Protein AF-A0A7Z9VJT9-F1 (afdb_monomer)

Solvent-accessible surface area (backbone atoms only — not comparable to full-atom values): 4388 Å² total; per-residue (Å²): 130,84,86,87,77,86,77,94,67,92,79,68,84,74,60,65,68,91,82,83,64,54,64,79,80,42,72,44,54,69,54,31,63,72,43,26,76,80,69,72,46,98,58,70,74,58,52,70,58,46,48,54,52,48,54,51,50,51,53,50,39,50,76,68,66,32,77

Sequence (67 aa):
MSNRFGCQNMVDPIIRVLIKHPKDAYQNQTKVNEQSHQLHYFGIPDYEKALSDYEKLVGFLESSGVE

Radius of gyration: 15.64 Å; Cα contacts (8 Å, |Δi|>4): 39; chains: 1; bounding box: 32×27×41 Å

Mean predicted aligned error: 3.89 Å

Structure (mmCIF, N/CA/C/O backbone):
data_AF-A0A7Z9VJT9-F1
#
_entry.id   AF-A0A7Z9VJT9-F1
#
loop_
_atom_site.group_PDB
_atom_site.id
_atom_site.type_symbol
_atom_site.label_atom_id
_atom_site.label_alt_id
_atom_site.label_comp_id
_atom_site.label_asym_id
_atom_site.label_entity_id
_atom_site.label_seq_id
_atom_site.pdbx_PDB_ins_code
_atom_site.Cartn_x
_atom_site.Cartn_y
_atom_site.Cartn_z
_atom_site.occupancy
_atom_site.B_iso_or_equiv
_atom_site.auth_seq_id
_atom_site.auth_comp_id
_atom_site.auth_asym_id
_atom_site.auth_atom_id
_atom_site.pdbx_PDB_model_num
ATOM 1 N N . MET A 1 1 ? 5.304 -17.982 -21.775 1.00 50.28 1 MET A N 1
ATOM 2 C CA . MET A 1 1 ? 6.244 -17.120 -21.026 1.00 50.28 1 MET A CA 1
ATOM 3 C C . MET A 1 1 ? 6.852 -17.957 -19.916 1.00 50.28 1 MET A C 1
ATOM 5 O O . MET A 1 1 ? 6.090 -18.528 -19.149 1.00 50.28 1 MET A O 1
ATOM 9 N N . SER A 1 2 ? 8.177 -18.113 -19.856 1.00 57.31 2 SER A N 1
ATOM 10 C CA . SER A 1 2 ? 8.805 -18.761 -18.696 1.00 57.31 2 SER A CA 1
ATOM 11 C C . SER A 1 2 ? 8.530 -17.916 -17.456 1.00 57.31 2 SER A C 1
ATOM 13 O O . SER A 1 2 ? 8.814 -16.720 -17.463 1.00 57.31 2 SER A O 1
ATOM 15 N N . ASN A 1 3 ? 7.962 -18.532 -16.424 1.00 65.38 3 ASN A N 1
ATOM 16 C CA . ASN A 1 3 ? 7.669 -17.910 -15.138 1.00 65.38 3 ASN A CA 1
ATOM 17 C C . ASN A 1 3 ? 8.984 -17.497 -14.447 1.00 65.38 3 ASN A C 1
ATOM 19 O O . ASN A 1 3 ? 9.617 -18.301 -13.765 1.00 65.38 3 ASN A O 1
ATOM 23 N N . ARG A 1 4 ? 9.436 -16.256 -14.677 1.00 78.06 4 ARG A N 1
ATOM 24 C CA . ARG A 1 4 ? 10.613 -15.680 -14.014 1.00 78.06 4 ARG A CA 1
ATOM 25 C C . ARG A 1 4 ? 10.195 -15.177 -12.636 1.00 78.06 4 ARG A C 1
ATOM 27 O O . ARG A 1 4 ? 9.778 -14.034 -12.495 1.00 78.06 4 ARG A O 1
ATOM 34 N N . PHE A 1 5 ? 10.292 -16.041 -11.634 1.00 83.62 5 PHE A N 1
ATOM 35 C CA . PHE A 1 5 ? 10.112 -15.659 -10.237 1.00 83.62 5 PHE A CA 1
ATOM 36 C C . PHE A 1 5 ? 11.466 -15.621 -9.533 1.00 83.62 5 PHE A C 1
ATOM 38 O O . PHE A 1 5 ? 12.288 -16.520 -9.710 1.00 83.62 5 PHE A O 1
ATOM 45 N N . GLY A 1 6 ? 11.694 -14.587 -8.730 1.00 89.44 6 GLY A N 1
ATOM 46 C CA . GLY A 1 6 ? 12.892 -14.456 -7.910 1.00 89.44 6 GLY A CA 1
ATOM 47 C C . GLY A 1 6 ? 13.262 -13.001 -7.650 1.00 89.44 6 GLY A C 1
ATOM 48 O O . GLY A 1 6 ? 12.846 -12.105 -8.375 1.00 89.44 6 GLY A O 1
ATOM 49 N N . CYS A 1 7 ? 14.071 -12.794 -6.617 1.00 91.69 7 CYS A N 1
ATOM 50 C CA . CYS A 1 7 ? 14.669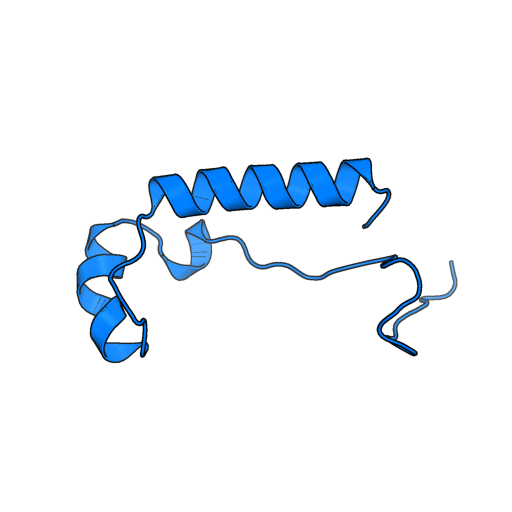 -11.512 -6.262 1.00 91.69 7 CYS A CA 1
ATOM 51 C C . CYS A 1 7 ? 16.172 -11.758 -6.082 1.00 91.69 7 CYS A C 1
ATOM 53 O O . CYS A 1 7 ? 16.612 -12.168 -5.012 1.00 91.69 7 CYS A O 1
ATOM 55 N N . GLN A 1 8 ? 16.937 -11.656 -7.173 1.00 92.06 8 GLN A N 1
ATOM 56 C CA . GLN A 1 8 ? 18.360 -12.037 -7.183 1.00 92.06 8 GLN A CA 1
ATOM 57 C C . GLN A 1 8 ? 19.267 -10.942 -6.605 1.00 92.06 8 GLN A C 1
ATOM 59 O O . GLN A 1 8 ? 20.392 -11.220 -6.200 1.00 92.06 8 GLN A O 1
ATOM 64 N N . ASN A 1 9 ? 18.787 -9.698 -6.574 1.00 93.94 9 ASN A N 1
ATOM 65 C CA . ASN A 1 9 ? 19.445 -8.567 -5.937 1.00 93.94 9 ASN A CA 1
ATOM 66 C C . ASN A 1 9 ? 18.413 -7.475 -5.597 1.00 93.94 9 ASN A C 1
ATOM 68 O O . ASN A 1 9 ? 17.249 -7.573 -5.979 1.00 93.94 9 ASN A O 1
ATOM 72 N N . MET A 1 10 ? 18.862 -6.448 -4.875 1.00 95.06 10 MET A N 1
ATOM 73 C CA . MET A 1 10 ? 18.030 -5.349 -4.365 1.00 95.06 10 MET A CA 1
ATOM 74 C C . MET A 1 10 ? 18.282 -4.009 -5.084 1.00 95.06 10 MET A C 1
ATOM 76 O O . MET A 1 10 ? 17.886 -2.969 -4.563 1.00 95.06 10 MET A O 1
ATOM 80 N N . VAL A 1 11 ? 19.008 -4.005 -6.209 1.00 95.00 11 VAL A N 1
ATOM 81 C CA . VAL A 1 11 ? 19.492 -2.773 -6.872 1.00 95.00 11 VAL A CA 1
ATOM 82 C C . VAL A 1 11 ? 19.053 -2.645 -8.326 1.00 95.00 11 VAL A C 1
ATOM 84 O O . VAL A 1 11 ? 18.912 -1.528 -8.820 1.00 95.00 11 VAL A O 1
ATOM 87 N N . ASP A 1 12 ? 18.819 -3.765 -9.003 1.00 94.62 12 ASP A N 1
ATOM 88 C CA . ASP A 1 12 ? 18.257 -3.778 -10.345 1.00 94.62 12 ASP A CA 1
ATOM 89 C C . ASP A 1 12 ? 16.767 -3.395 -10.310 1.00 94.62 12 ASP A C 1
ATOM 91 O O . ASP A 1 12 ? 16.108 -3.530 -9.271 1.00 94.62 12 ASP A O 1
ATOM 95 N N . PRO A 1 13 ? 16.200 -2.933 -11.441 1.00 94.62 13 PRO A N 1
ATOM 96 C CA . PRO A 1 13 ? 14.790 -2.573 -11.519 1.00 94.62 13 PRO A CA 1
ATOM 97 C C . PRO A 1 13 ? 13.854 -3.703 -11.073 1.00 94.62 13 PRO A C 1
ATOM 99 O O . PRO A 1 13 ? 14.007 -4.863 -11.465 1.00 94.62 13 PRO A O 1
ATOM 102 N N . ILE A 1 14 ? 12.835 -3.341 -10.294 1.00 94.56 14 ILE A N 1
ATOM 103 C CA . ILE A 1 14 ? 11.766 -4.258 -9.894 1.00 94.56 14 ILE A CA 1
ATOM 104 C C . ILE A 1 14 ? 10.912 -4.564 -11.127 1.00 94.56 14 ILE A C 1
ATOM 106 O O . ILE A 1 14 ? 10.462 -3.653 -11.810 1.00 94.56 14 ILE A O 1
ATOM 110 N N . ILE A 1 15 ? 10.684 -5.849 -11.408 1.00 93.88 15 ILE A N 1
ATOM 111 C CA . ILE A 1 15 ? 9.874 -6.288 -12.558 1.00 93.88 15 ILE A CA 1
ATOM 112 C C . ILE A 1 15 ? 8.441 -6.613 -12.131 1.00 93.88 15 ILE A C 1
ATOM 114 O O . ILE A 1 15 ? 7.505 -6.316 -12.862 1.00 93.88 15 ILE A O 1
ATOM 118 N N . ARG A 1 16 ? 8.272 -7.240 -10.961 1.00 94.31 16 ARG A N 1
ATOM 119 C CA . ARG A 1 16 ? 6.968 -7.650 -10.437 1.00 94.31 16 ARG A CA 1
ATOM 120 C C . ARG A 1 16 ? 6.944 -7.577 -8.916 1.00 94.31 16 ARG A C 1
ATOM 122 O O . ARG A 1 16 ? 7.905 -8.015 -8.278 1.00 94.31 16 ARG A O 1
ATOM 129 N N . VAL A 1 17 ? 5.858 -7.080 -8.332 1.00 95.31 17 VAL A N 1
ATOM 130 C CA . VAL A 1 17 ? 5.705 -6.922 -6.881 1.00 95.31 17 VAL A CA 1
ATOM 131 C C . VAL A 1 17 ? 4.337 -7.400 -6.396 1.00 95.31 17 VAL A C 1
ATOM 133 O O . VAL A 1 17 ? 3.327 -7.283 -7.075 1.00 95.31 17 VAL A O 1
ATOM 136 N N . LEU A 1 18 ? 4.298 -7.956 -5.184 1.00 95.50 18 LEU A N 1
ATOM 137 C CA . LEU A 1 18 ? 3.051 -8.294 -4.503 1.00 95.50 18 LEU A CA 1
ATOM 138 C C . LEU A 1 18 ? 2.782 -7.271 -3.399 1.00 95.50 18 LEU A C 1
ATOM 140 O O . LEU A 1 18 ? 3.568 -7.158 -2.458 1.00 95.50 18 LEU A O 1
ATOM 144 N N . ILE A 1 19 ? 1.654 -6.568 -3.486 1.00 96.06 19 ILE A N 1
ATOM 145 C CA . ILE A 1 19 ? 1.244 -5.546 -2.515 1.00 96.06 19 ILE A CA 1
ATOM 146 C C . ILE A 1 19 ? -0.167 -5.865 -2.022 1.00 96.06 19 ILE A C 1
ATOM 148 O O . ILE A 1 19 ? -1.011 -6.336 -2.781 1.00 96.06 19 ILE A O 1
ATOM 152 N N . LYS A 1 20 ? -0.426 -5.625 -0.734 1.00 96.88 20 LYS A N 1
ATOM 153 C CA . LYS A 1 20 ? -1.756 -5.772 -0.128 1.00 96.88 20 LYS A CA 1
ATOM 154 C C . LYS A 1 20 ? -2.442 -4.418 -0.017 1.00 96.88 20 LYS A C 1
ATOM 156 O O . LYS A 1 20 ? -1.808 -3.437 0.362 1.00 96.88 20 LYS A O 1
ATOM 161 N N . HIS A 1 21 ? -3.740 -4.391 -0.291 1.00 97.56 21 HIS A N 1
ATOM 162 C CA . HIS A 1 21 ? -4.533 -3.175 -0.223 1.00 97.56 21 HIS A CA 1
ATOM 163 C C . HIS A 1 21 ? -4.941 -2.858 1.237 1.00 97.56 21 HIS A C 1
ATOM 165 O O . HIS A 1 21 ? -5.442 -3.748 1.934 1.00 97.56 21 HIS A O 1
ATOM 171 N N . PRO A 1 22 ? -4.798 -1.609 1.733 1.00 97.12 22 PRO A N 1
ATOM 172 C CA . PRO A 1 22 ? -5.133 -1.252 3.118 1.00 97.12 22 PRO A CA 1
ATOM 173 C C . PRO A 1 22 ? -6.592 -1.524 3.495 1.00 97.12 22 PRO A C 1
ATOM 175 O O . PRO A 1 22 ? -6.866 -1.917 4.623 1.00 97.12 22 PRO A O 1
ATOM 178 N N . LYS A 1 23 ? -7.526 -1.376 2.548 1.00 97.00 23 LYS A N 1
ATOM 179 C CA . LYS A 1 23 ? -8.950 -1.736 2.708 1.00 97.00 23 LYS A CA 1
ATOM 180 C C . LYS A 1 23 ? -9.171 -3.120 3.329 1.00 97.00 23 LYS A C 1
ATOM 182 O O . LYS A 1 23 ? -10.050 -3.255 4.17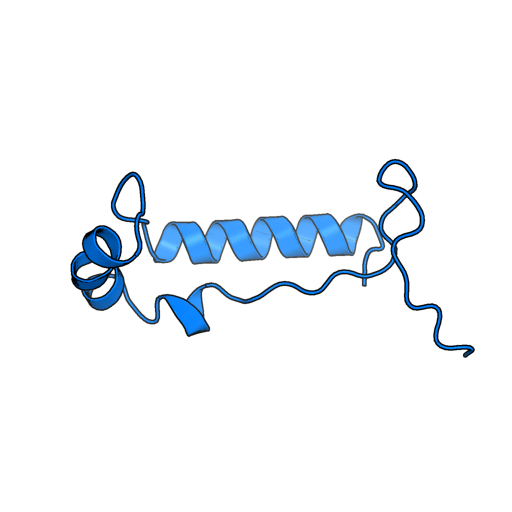4 1.00 97.00 23 LYS A O 1
ATOM 187 N N . ASP A 1 24 ? -8.374 -4.121 2.958 1.00 96.69 24 ASP A N 1
ATOM 188 C CA . ASP A 1 24 ? -8.567 -5.491 3.447 1.00 96.69 24 ASP A CA 1
ATOM 189 C C . ASP A 1 24 ? -8.112 -5.646 4.905 1.00 96.69 24 ASP A C 1
ATOM 191 O O . ASP A 1 24 ? -8.760 -6.330 5.704 1.00 96.69 24 ASP A O 1
ATOM 195 N N . ALA A 1 25 ? -7.013 -4.976 5.267 1.00 93.62 25 ALA A N 1
ATOM 196 C CA . ALA A 1 25 ? -6.447 -5.011 6.612 1.00 93.62 25 ALA A CA 1
ATOM 197 C C . ALA A 1 25 ? -7.216 -4.105 7.587 1.00 93.62 25 ALA A C 1
ATOM 199 O O . ALA A 1 25 ? -7.599 -4.536 8.674 1.00 93.62 25 ALA A O 1
ATOM 200 N N . TYR A 1 26 ? -7.447 -2.853 7.191 1.00 96.75 26 TYR A N 1
ATOM 201 C CA . TYR A 1 26 ? -7.969 -1.791 8.048 1.00 96.75 26 TYR A CA 1
ATOM 202 C C . TYR A 1 26 ? -9.491 -1.754 8.081 1.00 96.75 26 TYR A C 1
ATOM 204 O O . TYR A 1 26 ? -10.058 -1.596 9.156 1.00 96.75 26 TYR A O 1
ATOM 212 N N . GLN A 1 27 ? -10.154 -1.968 6.939 1.00 96.25 27 GLN A N 1
ATOM 213 C CA . GLN A 1 27 ? -11.615 -1.973 6.752 1.00 96.25 27 GLN A CA 1
ATOM 214 C C . GLN A 1 27 ? -12.315 -0.627 7.017 1.00 96.25 27 GLN A C 1
ATOM 216 O O . GLN A 1 27 ? -13.117 -0.195 6.194 1.00 96.25 27 GLN A O 1
ATOM 221 N N . ASN A 1 28 ? -12.046 0.026 8.149 1.00 98.06 28 ASN A N 1
ATOM 222 C CA . ASN A 1 28 ? -12.521 1.359 8.516 1.00 98.06 28 ASN A CA 1
ATOM 223 C C . ASN A 1 28 ? -11.671 1.948 9.661 1.00 98.06 28 ASN A C 1
ATOM 225 O O . ASN A 1 28 ? -10.937 1.229 10.340 1.00 98.06 28 ASN A O 1
ATOM 229 N N . GLN A 1 29 ? -11.817 3.251 9.922 1.00 98.38 29 GLN A N 1
ATOM 230 C CA . GLN A 1 29 ? -11.054 3.940 10.970 1.00 98.38 29 GLN A CA 1
ATOM 231 C C . GLN A 1 29 ? -11.323 3.397 12.384 1.00 98.38 29 GLN A C 1
ATOM 233 O O . GLN A 1 29 ? -10.402 3.330 13.192 1.00 98.38 29 GLN A O 1
ATOM 238 N N . THR A 1 30 ? -12.553 2.978 12.697 1.00 98.25 30 THR A N 1
ATOM 239 C CA . THR A 1 30 ? -12.896 2.445 14.027 1.00 98.25 30 THR A CA 1
ATOM 240 C C . THR A 1 30 ? -12.070 1.206 14.358 1.00 98.25 30 THR A C 1
ATOM 242 O O . THR A 1 30 ? -11.441 1.147 15.413 1.00 98.25 30 THR A O 1
ATOM 245 N N . LYS A 1 31 ? -11.983 0.254 13.423 1.00 97.81 31 LYS A N 1
ATOM 246 C CA . LYS A 1 31 ? -11.185 -0.963 13.594 1.00 97.81 31 LYS A CA 1
ATOM 247 C C . LYS A 1 31 ? -9.699 -0.649 13.756 1.00 97.81 31 LYS A C 1
ATOM 249 O O . LYS A 1 31 ? -9.029 -1.243 14.598 1.00 97.81 31 LYS A O 1
ATOM 254 N N . VAL A 1 32 ? -9.190 0.313 12.987 1.00 97.69 32 VAL A N 1
ATOM 255 C CA . VAL A 1 32 ? -7.803 0.778 13.105 1.00 97.69 32 VAL A CA 1
ATOM 256 C C . VAL A 1 32 ? -7.543 1.361 14.494 1.00 97.69 32 VAL A C 1
ATOM 258 O O . VAL A 1 32 ? -6.563 0.976 15.131 1.00 97.69 32 VAL A O 1
ATOM 2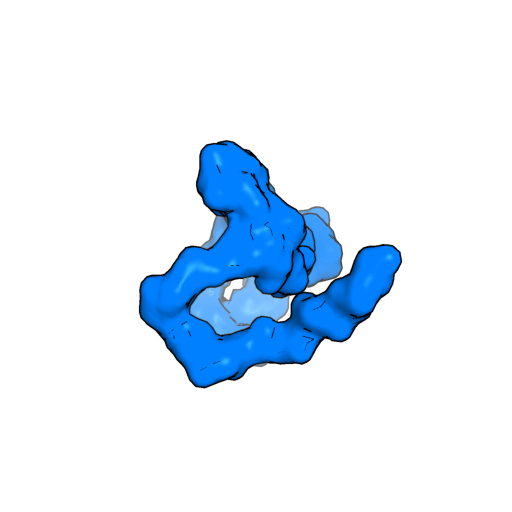61 N N . ASN A 1 33 ? -8.429 2.219 15.005 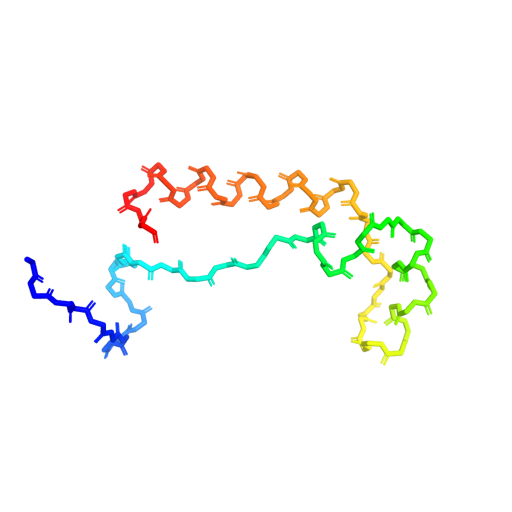1.00 97.75 33 ASN A N 1
ATOM 262 C CA . ASN A 1 33 ? -8.300 2.819 16.337 1.00 97.75 33 ASN A CA 1
ATOM 263 C C . ASN A 1 33 ? -8.221 1.753 17.441 1.00 97.75 33 ASN A C 1
ATOM 265 O O . ASN A 1 33 ? -7.378 1.844 18.330 1.00 97.75 33 ASN A O 1
ATOM 269 N N . GLU A 1 34 ? -9.077 0.732 17.369 1.00 96.94 34 GLU A N 1
ATOM 270 C CA . GLU A 1 34 ? -9.143 -0.342 18.366 1.00 96.94 34 GLU A CA 1
ATOM 271 C C . GLU A 1 34 ? -7.913 -1.261 18.325 1.00 96.94 34 GLU A C 1
ATOM 273 O O . GLU A 1 34 ? -7.402 -1.674 19.367 1.00 96.94 34 GLU A O 1
ATOM 278 N N . GLN A 1 35 ? -7.424 -1.587 17.126 1.00 96.94 35 GLN A N 1
ATOM 279 C CA . GLN A 1 35 ? -6.414 -2.632 16.940 1.00 96.94 35 GLN A CA 1
ATOM 280 C C . GLN A 1 35 ? -4.973 -2.110 16.920 1.00 96.94 35 GLN A C 1
ATOM 282 O O . GLN A 1 35 ? -4.056 -2.868 17.236 1.00 96.94 35 GLN A O 1
ATOM 287 N N . SER A 1 36 ? -4.741 -0.835 16.590 1.00 96.06 36 SER A N 1
ATOM 288 C CA . SER A 1 36 ? -3.387 -0.291 16.362 1.00 96.06 36 SER A CA 1
ATOM 289 C C . SER A 1 36 ? -2.422 -0.538 17.524 1.00 96.06 36 SER A C 1
ATOM 291 O O . SER A 1 36 ? -1.277 -0.936 17.304 1.00 96.06 36 SER A O 1
ATOM 293 N N . HIS A 1 37 ? -2.892 -0.370 18.763 1.00 92.62 37 HIS A N 1
ATOM 294 C CA . HIS A 1 37 ? -2.082 -0.591 19.964 1.00 92.62 37 HIS A CA 1
ATOM 295 C C . HIS A 1 37 ? -1.681 -2.060 20.160 1.00 92.62 37 HIS A C 1
ATOM 297 O O . HIS A 1 37 ? -0.599 -2.339 20.668 1.00 92.62 37 HIS A O 1
ATOM 303 N N . GLN A 1 38 ? -2.534 -2.998 19.741 1.00 96.38 38 GLN A N 1
ATOM 304 C CA . GLN A 1 38 ? -2.274 -4.439 19.832 1.00 96.38 38 GLN A CA 1
ATOM 305 C C . GLN A 1 38 ? -1.384 -4.933 18.685 1.00 96.38 38 GLN A C 1
ATOM 307 O O . GLN A 1 38 ? -0.685 -5.930 18.829 1.00 96.38 38 GLN A O 1
ATOM 312 N N . LEU A 1 39 ? -1.399 -4.225 17.553 1.00 95.88 39 LEU A N 1
ATOM 313 C CA . LEU A 1 39 ? -0.656 -4.558 16.337 1.00 95.88 39 LEU A CA 1
ATOM 314 C C . LEU A 1 39 ? 0.717 -3.867 16.250 1.00 95.88 39 LEU A C 1
ATOM 316 O O . LEU A 1 39 ? 1.330 -3.854 15.187 1.00 95.88 39 LEU A O 1
ATOM 320 N N . HIS A 1 40 ? 1.209 -3.311 17.362 1.00 93.88 40 HIS A N 1
ATOM 321 C CA . HIS A 1 40 ? 2.534 -2.689 17.472 1.00 93.88 40 HIS A CA 1
ATOM 322 C C . HIS A 1 40 ? 2.781 -1.513 16.507 1.00 93.88 40 HIS A C 1
ATOM 324 O O . HIS A 1 40 ? 3.917 -1.268 16.100 1.00 93.88 40 HIS A O 1
ATOM 330 N N . TYR A 1 41 ? 1.741 -0.748 16.163 1.00 94.75 41 TYR A N 1
ATOM 331 C CA . TYR A 1 41 ? 1.929 0.513 15.446 1.00 94.75 41 TYR A CA 1
ATOM 332 C C . TYR A 1 41 ? 2.484 1.602 16.379 1.00 94.75 41 TYR A C 1
ATOM 334 O O . TYR A 1 41 ? 2.073 1.717 17.532 1.00 94.75 41 TYR A O 1
ATOM 342 N N . PHE A 1 42 ? 3.376 2.455 15.860 1.00 92.88 42 PHE A N 1
ATOM 343 C CA . PHE A 1 42 ? 3.899 3.624 16.592 1.00 92.88 42 PHE A CA 1
ATOM 344 C C . PHE A 1 42 ? 2.841 4.710 16.858 1.00 92.88 42 PHE A C 1
ATOM 346 O O . PHE A 1 42 ? 3.021 5.555 17.730 1.00 92.88 42 PHE A O 1
ATOM 353 N N . GLY A 1 43 ? 1.740 4.694 16.110 1.00 95.06 43 GLY A N 1
ATOM 354 C CA . GLY A 1 43 ? 0.602 5.596 16.237 1.00 95.06 43 GLY A CA 1
ATOM 355 C C . GLY A 1 43 ? -0.583 5.034 15.462 1.00 95.06 43 GLY A C 1
ATOM 356 O O . GLY A 1 43 ? -0.427 4.058 14.735 1.00 95.06 43 GLY A O 1
ATOM 357 N N . ILE A 1 44 ? -1.761 5.629 15.616 1.00 97.69 44 ILE A N 1
ATOM 358 C CA . ILE A 1 44 ? -2.974 5.156 14.942 1.00 97.69 44 ILE A CA 1
ATOM 359 C C . ILE A 1 44 ? -2.937 5.609 13.470 1.00 97.69 44 ILE A C 1
ATOM 361 O O . ILE A 1 44 ? -2.916 6.819 13.228 1.00 97.69 44 ILE A O 1
ATOM 365 N N . PRO A 1 45 ? -2.907 4.691 12.480 1.00 97.69 45 PRO A N 1
ATOM 366 C CA . PRO A 1 45 ? -2.981 5.060 11.071 1.00 97.69 45 PRO A CA 1
ATOM 367 C C . PRO A 1 45 ? -4.288 5.780 10.721 1.00 97.69 45 PRO A C 1
ATOM 369 O O . PRO A 1 45 ? -5.351 5.463 11.254 1.00 97.69 45 PRO A O 1
ATOM 372 N N . ASP A 1 46 ? -4.210 6.703 9.765 1.00 98.31 46 ASP A N 1
ATOM 373 C CA . ASP A 1 46 ? -5.384 7.298 9.127 1.00 98.31 46 ASP A CA 1
ATOM 374 C C . ASP A 1 46 ? -5.801 6.435 7.928 1.00 98.31 46 ASP A C 1
ATOM 376 O O . ASP A 1 46 ? -5.001 6.177 7.021 1.00 98.31 46 ASP A O 1
ATOM 380 N N . TYR A 1 47 ? -7.038 5.944 7.955 1.00 98.31 47 TYR A N 1
ATOM 381 C CA . TYR A 1 47 ? -7.569 5.003 6.977 1.00 98.31 47 TYR A CA 1
ATOM 382 C C . TYR A 1 47 ? -7.663 5.617 5.578 1.00 98.31 47 TYR A C 1
ATOM 384 O O . TYR A 1 47 ? -7.149 5.032 4.626 1.00 98.31 47 TYR A O 1
ATOM 392 N N . GLU A 1 48 ? -8.250 6.806 5.448 1.00 98.38 48 GLU A N 1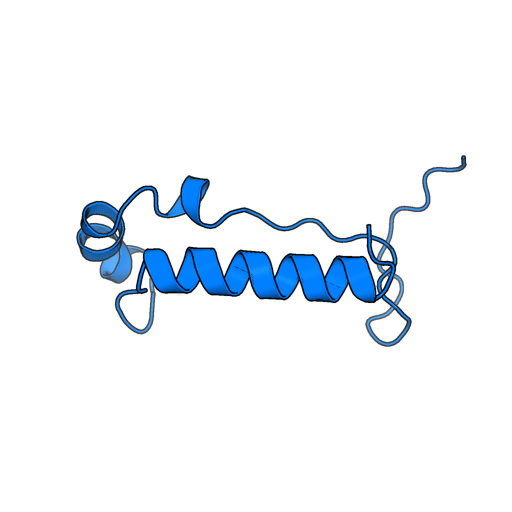
ATOM 393 C CA . GLU A 1 48 ? -8.441 7.469 4.152 1.00 98.38 48 GLU A CA 1
ATOM 394 C C . GLU A 1 48 ? -7.103 7.881 3.533 1.00 98.38 48 GLU A C 1
ATOM 396 O O . GLU A 1 48 ? -6.865 7.702 2.335 1.00 98.38 48 GLU A O 1
ATOM 401 N N . LYS A 1 49 ? -6.170 8.354 4.362 1.00 98.38 49 LYS A N 1
ATOM 402 C CA . LYS A 1 49 ? -4.804 8.642 3.936 1.00 98.38 49 LYS A CA 1
ATOM 403 C C . LYS A 1 49 ? -4.099 7.378 3.456 1.00 98.38 49 LYS A C 1
ATOM 405 O O . LYS A 1 49 ? -3.442 7.426 2.421 1.00 98.38 49 LYS A O 1
ATOM 410 N N . ALA A 1 50 ? -4.239 6.256 4.165 1.00 98.12 50 ALA A N 1
ATOM 411 C CA . ALA A 1 50 ? -3.630 4.992 3.757 1.00 98.12 50 ALA A CA 1
ATOM 412 C C . ALA A 1 50 ? -4.159 4.508 2.398 1.00 98.12 50 ALA A C 1
ATOM 414 O O . ALA A 1 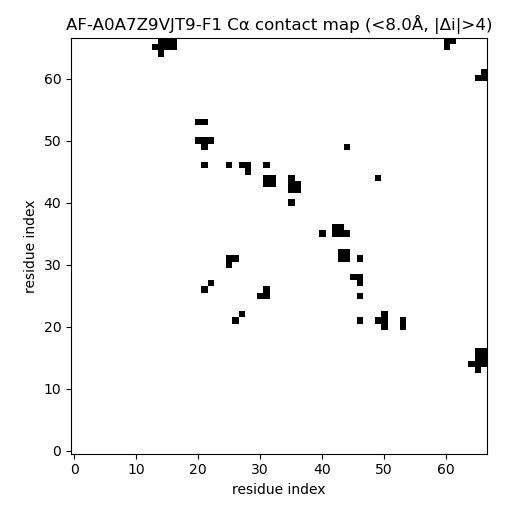50 ? -3.369 4.038 1.582 1.00 98.12 50 ALA A O 1
ATOM 415 N N . LEU A 1 51 ? -5.462 4.665 2.130 1.00 98.44 51 LEU A N 1
ATOM 416 C CA . LEU A 1 51 ? -6.044 4.391 0.813 1.00 98.44 51 LEU A CA 1
ATOM 417 C C . LEU A 1 51 ? -5.442 5.303 -0.263 1.00 98.44 51 LEU A C 1
ATOM 419 O O . LEU A 1 51 ? -4.956 4.817 -1.278 1.00 98.44 51 LEU A O 1
ATOM 423 N N . SER A 1 52 ? -5.402 6.617 -0.020 1.00 98.62 52 SER A N 1
ATOM 424 C CA . SER A 1 52 ? -4.835 7.572 -0.981 1.00 98.62 52 SER A CA 1
ATOM 425 C C . SER A 1 52 ? -3.357 7.308 -1.277 1.00 98.62 52 SER A C 1
ATOM 427 O O . SER A 1 52 ? -2.922 7.420 -2.422 1.00 98.62 52 SER A O 1
ATOM 429 N N . ASP A 1 53 ? -2.572 6.973 -0.256 1.00 98.50 53 ASP A N 1
ATOM 430 C CA . ASP A 1 53 ? -1.145 6.704 -0.408 1.00 98.50 53 ASP A CA 1
ATOM 431 C C . ASP A 1 53 ? -0.886 5.372 -1.120 1.00 98.50 53 ASP A C 1
ATOM 433 O O . ASP A 1 53 ? 0.060 5.284 -1.903 1.00 98.50 53 ASP A O 1
ATOM 437 N N . TYR A 1 54 ? -1.743 4.366 -0.912 1.00 98.38 54 TYR A N 1
ATOM 438 C CA . TYR A 1 54 ? -1.705 3.120 -1.675 1.00 98.38 54 TYR A CA 1
ATOM 439 C C . TYR A 1 54 ? -1.908 3.376 -3.174 1.00 98.38 54 TYR 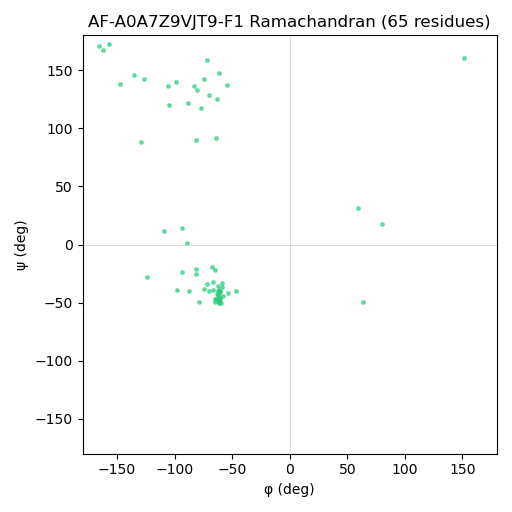A C 1
ATOM 441 O O . TYR A 1 54 ? -1.071 2.956 -3.969 1.00 98.38 54 TYR A O 1
ATOM 449 N N . GLU A 1 55 ? -2.944 4.128 -3.558 1.00 98.38 55 GLU A N 1
ATOM 450 C CA . GLU A 1 55 ? -3.210 4.447 -4.970 1.00 98.38 55 GLU A CA 1
ATOM 451 C C . GLU A 1 55 ? -2.046 5.211 -5.619 1.00 98.38 55 GLU A C 1
ATOM 453 O O . GLU A 1 55 ? -1.649 4.922 -6.747 1.00 98.38 55 GLU A O 1
ATOM 458 N N . LYS A 1 56 ? -1.430 6.153 -4.890 1.00 98.62 56 LYS A N 1
ATOM 459 C CA . LYS A 1 56 ? -0.234 6.868 -5.372 1.00 98.62 56 LYS A CA 1
ATOM 460 C C . LYS A 1 56 ? 0.950 5.927 -5.588 1.00 98.62 56 LYS A C 1
ATOM 462 O O . LYS A 1 56 ? 1.666 6.078 -6.576 1.00 98.62 56 LYS A O 1
ATOM 467 N N . LEU A 1 57 ? 1.177 4.987 -4.668 1.00 98.38 57 LEU A N 1
ATOM 468 C CA . LEU A 1 57 ? 2.260 4.011 -4.777 1.00 98.38 57 LEU A CA 1
ATOM 469 C C . LEU A 1 57 ? 2.046 3.076 -5.971 1.00 98.38 57 LEU A C 1
ATOM 471 O O . LEU A 1 57 ? 2.979 2.871 -6.744 1.00 98.38 57 LEU A O 1
ATOM 475 N N . VAL A 1 58 ? 0.835 2.540 -6.136 1.00 98.06 58 VAL A N 1
ATOM 476 C CA . VAL A 1 58 ? 0.489 1.668 -7.268 1.00 98.06 58 VAL A CA 1
ATOM 477 C C . VAL A 1 58 ? 0.652 2.418 -8.586 1.00 98.06 58 VAL A C 1
ATOM 479 O O . VAL A 1 58 ? 1.394 1.954 -9.446 1.00 98.06 58 VAL A O 1
ATOM 482 N N . GLY A 1 59 ? 0.091 3.625 -8.709 1.00 98.25 59 GLY A N 1
ATOM 483 C CA . GLY A 1 59 ? 0.245 4.431 -9.922 1.00 98.25 59 GLY A CA 1
ATOM 484 C C . GLY A 1 59 ? 1.709 4.751 -10.248 1.00 98.25 59 GLY A C 1
ATOM 485 O O . GLY A 1 59 ? 2.109 4.730 -11.412 1.00 98.25 59 GLY A O 1
ATOM 486 N N . PHE A 1 60 ? 2.546 4.990 -9.233 1.00 98.38 60 PHE A N 1
ATOM 487 C CA . PHE A 1 60 ? 3.986 5.166 -9.430 1.00 98.38 60 PHE A CA 1
ATOM 488 C C . PHE A 1 60 ? 4.662 3.891 -9.962 1.00 98.38 60 PHE A C 1
ATOM 490 O O . PHE A 1 60 ? 5.433 3.968 -10.923 1.00 98.38 60 PHE A O 1
ATOM 497 N N . LEU A 1 61 ? 4.366 2.730 -9.374 1.00 97.94 61 LEU A N 1
ATOM 498 C CA . LEU A 1 61 ? 4.920 1.438 -9.790 1.00 97.94 61 LEU A CA 1
ATOM 499 C C . LEU A 1 61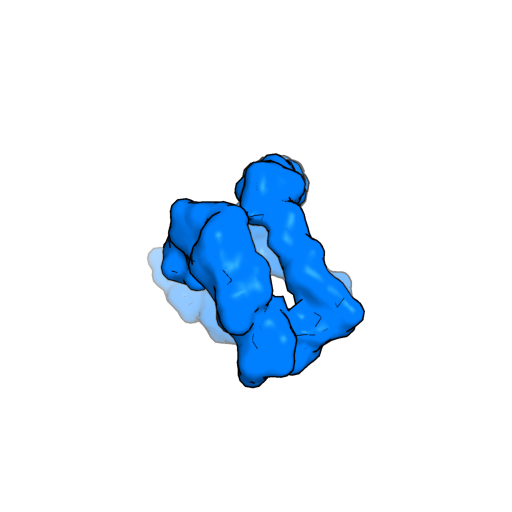 ? 4.510 1.080 -11.223 1.00 97.94 61 LEU A C 1
ATOM 501 O O . LEU A 1 61 ? 5.374 0.764 -12.040 1.00 97.94 61 LEU A O 1
ATOM 505 N N . GLU A 1 62 ? 3.229 1.232 -11.555 1.00 97.31 62 GLU A N 1
ATOM 506 C CA . GLU A 1 62 ? 2.705 1.013 -12.906 1.00 97.31 62 GLU A CA 1
ATOM 507 C C . GLU A 1 62 ? 3.368 1.955 -13.919 1.00 97.31 62 GLU A C 1
ATOM 509 O O . GLU A 1 62 ? 3.835 1.515 -14.971 1.00 97.31 62 GLU A O 1
ATOM 514 N N . SER A 1 63 ? 3.503 3.246 -13.585 1.00 97.94 63 SER A N 1
ATOM 515 C CA . SER A 1 63 ? 4.189 4.221 -14.448 1.00 97.94 63 SER A CA 1
ATOM 516 C C . SER A 1 63 ? 5.682 3.925 -14.635 1.00 97.94 63 SER A C 1
ATOM 518 O O . SER A 1 63 ? 6.281 4.354 -15.620 1.00 97.94 63 SER A O 1
ATOM 520 N N . SER A 1 64 ? 6.270 3.162 -13.710 1.00 97.00 64 SER A N 1
ATOM 521 C CA . SER A 1 64 ? 7.657 2.693 -13.760 1.00 97.00 64 SER A CA 1
ATOM 522 C C . SER A 1 64 ? 7.807 1.348 -14.489 1.00 97.00 64 SER A C 1
ATOM 524 O O . SER A 1 64 ? 8.920 0.836 -14.594 1.00 97.00 64 SER A O 1
ATOM 526 N N . GLY A 1 65 ? 6.713 0.775 -15.009 1.00 96.25 65 GLY A N 1
ATOM 527 C CA . GLY A 1 65 ? 6.704 -0.492 -15.744 1.00 96.25 65 GLY A CA 1
ATOM 528 C C . GLY A 1 65 ? 6.742 -1.743 -14.862 1.00 96.25 65 GLY A C 1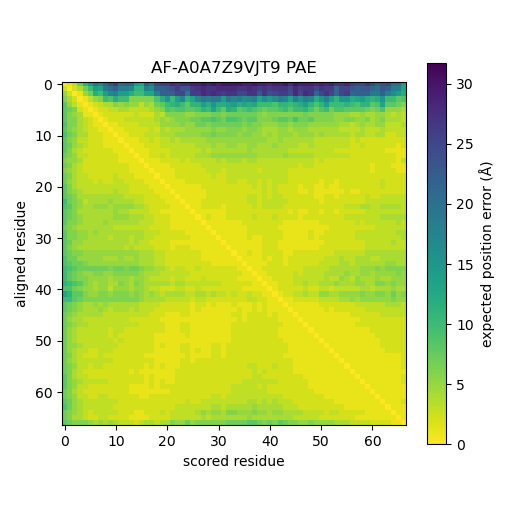
ATOM 529 O O . GLY A 1 65 ? 7.087 -2.815 -15.361 1.00 96.25 65 GLY A O 1
ATOM 530 N N . VAL A 1 66 ? 6.425 -1.611 -13.571 1.00 96.00 66 VAL A N 1
ATOM 531 C CA . VAL A 1 66 ? 6.346 -2.732 -12.625 1.00 96.00 66 VAL A CA 1
ATOM 532 C C . VAL A 1 66 ? 4.982 -3.413 -12.741 1.00 96.00 66 VAL A C 1
ATOM 534 O O . VAL A 1 66 ? 3.961 -2.732 -12.810 1.00 96.00 66 VAL A O 1
ATOM 537 N N . GLU A 1 67 ? 4.980 -4.749 -12.743 1.00 91.94 67 GLU A N 1
ATOM 538 C CA . GLU A 1 67 ? 3.774 -5.596 -12.707 1.00 91.94 67 GLU A CA 1
ATOM 539 C C . GLU A 1 67 ? 3.298 -5.930 -11.286 1.00 91.94 67 GLU A C 1
ATOM 541 O O . GLU A 1 67 ? 4.149 -6.229 -10.411 1.00 91.94 67 GLU A O 1
#

Secondary structure (DSSP, 8-state):
---------SSSPP-------HHHHH-SHHHHHHHTTTTT-SSPPPHHHHHHHHHHHHHHHHHTT--

Foldseek 3Di:
DPPDDDDPDDPDDAAEDDDDALCVVQVDQVSQVVCVVVVPHPDRDDSVVSNVVVVVVVVVCVVVNHD

pLDDT: mean 94.14, std 8.68, range [50.28, 98.62]